Protein AF-A0A0Q5I0N9-F1 (afdb_monomer_lite)

Structure (mmCIF, N/CA/C/O backbone):
data_AF-A0A0Q5I0N9-F1
#
_entry.id   AF-A0A0Q5I0N9-F1
#
loop_
_atom_site.group_PDB
_atom_site.id
_atom_site.type_symbol
_atom_site.label_atom_id
_atom_site.label_alt_id
_atom_site.label_comp_id
_atom_site.label_asym_id
_atom_site.label_entity_id
_atom_site.label_seq_id
_atom_site.pdbx_PDB_ins_code
_atom_site.Cartn_x
_atom_site.Cartn_y
_atom_site.Cartn_z
_atom_site.occupancy
_atom_site.B_iso_or_equiv
_atom_site.auth_seq_id
_atom_site.auth_comp_id
_atom_site.auth_asym_id
_atom_site.auth_atom_id
_atom_site.pdbx_PDB_model_num
ATOM 1 N N . MET A 1 1 ? -9.196 -14.583 7.001 1.00 71.12 1 MET A N 1
ATOM 2 C CA . MET A 1 1 ? -8.400 -13.415 6.557 1.00 71.12 1 MET A CA 1
ATOM 3 C C . MET A 1 1 ? -8.960 -12.954 5.227 1.00 71.12 1 MET A C 1
ATOM 5 O O . MET A 1 1 ? -9.355 -13.832 4.472 1.00 71.12 1 MET A O 1
ATOM 9 N N . PRO A 1 2 ? -9.021 -11.644 4.948 1.00 85.19 2 PRO A N 1
ATOM 10 C CA . PRO A 1 2 ? -9.527 -11.157 3.670 1.00 85.19 2 PRO A CA 1
ATOM 11 C C . PRO A 1 2 ? -8.576 -11.552 2.532 1.00 85.19 2 PRO A C 1
ATOM 13 O O . PRO A 1 2 ? -7.359 -11.362 2.634 1.00 85.19 2 PRO A O 1
ATOM 16 N N . GLU A 1 3 ? -9.136 -12.124 1.469 1.00 91.62 3 GLU A N 1
ATOM 17 C CA . GLU A 1 3 ? -8.384 -12.472 0.264 1.00 91.62 3 GLU A CA 1
ATOM 18 C C . GLU A 1 3 ? -7.955 -11.210 -0.488 1.00 91.62 3 GLU A C 1
ATOM 20 O O . GLU A 1 3 ? -8.606 -10.164 -0.414 1.00 91.62 3 GLU A O 1
ATOM 25 N N . ALA A 1 4 ? -6.811 -11.301 -1.164 1.00 93.88 4 ALA A N 1
ATOM 26 C CA . ALA A 1 4 ? -6.309 -10.212 -1.988 1.00 93.88 4 ALA A CA 1
ATOM 27 C C . ALA A 1 4 ? -7.263 -9.983 -3.170 1.00 93.88 4 ALA A C 1
ATOM 29 O O . ALA A 1 4 ? -7.656 -10.961 -3.801 1.00 93.88 4 ALA A O 1
ATOM 30 N N . PRO A 1 5 ? -7.617 -8.732 -3.512 1.00 94.75 5 PRO A N 1
ATOM 31 C CA . PRO A 1 5 ? -8.464 -8.487 -4.670 1.00 94.75 5 PRO A CA 1
ATOM 32 C C . PRO A 1 5 ? -7.796 -8.921 -5.979 1.00 94.75 5 PRO A C 1
ATOM 34 O O . PRO A 1 5 ? -6.627 -8.606 -6.216 1.00 94.75 5 PRO A O 1
ATOM 37 N N . ASP A 1 6 ? -8.570 -9.548 -6.865 1.00 95.19 6 ASP A N 1
ATOM 38 C CA . ASP A 1 6 ? -8.094 -10.073 -8.157 1.00 95.19 6 ASP A CA 1
ATOM 39 C C . ASP A 1 6 ? -7.484 -9.003 -9.075 1.00 95.19 6 ASP A C 1
ATOM 41 O O . ASP A 1 6 ? -6.700 -9.304 -9.972 1.00 95.19 6 ASP A O 1
ATOM 45 N N . TRP A 1 7 ? -7.836 -7.735 -8.855 1.00 94.94 7 TRP A N 1
ATOM 46 C CA . TRP A 1 7 ? -7.371 -6.604 -9.655 1.00 94.94 7 TRP A CA 1
ATOM 47 C C . TRP A 1 7 ? -6.016 -6.036 -9.210 1.00 94.94 7 TRP A C 1
ATOM 49 O O . TRP A 1 7 ? -5.539 -5.074 -9.820 1.00 94.94 7 TRP A O 1
ATOM 59 N N . LEU A 1 8 ? -5.378 -6.577 -8.164 1.00 97.00 8 LEU A N 1
ATOM 60 C CA . LEU A 1 8 ? -4.062 -6.090 -7.745 1.00 97.00 8 LEU A CA 1
ATOM 61 C C . LEU A 1 8 ? -3.039 -6.230 -8.891 1.00 97.00 8 LEU A C 1
ATOM 63 O O . LEU A 1 8 ? -2.883 -7.304 -9.469 1.00 97.00 8 LEU A O 1
ATOM 67 N N . PRO A 1 9 ? -2.295 -5.158 -9.218 1.00 95.25 9 PRO A N 1
ATOM 68 C CA . PRO A 1 9 ? -1.669 -5.022 -10.534 1.00 95.25 9 PRO A CA 1
ATOM 69 C C . PRO A 1 9 ? -0.424 -5.890 -10.744 1.00 95.25 9 PRO A C 1
ATOM 71 O O . PRO A 1 9 ? 0.022 -6.048 -11.879 1.00 95.25 9 PRO A O 1
ATOM 74 N N . ASN A 1 10 ? 0.204 -6.388 -9.673 1.00 96.12 10 ASN A N 1
ATOM 75 C CA . ASN A 1 10 ? 1.423 -7.189 -9.762 1.00 96.12 10 ASN A CA 1
ATOM 76 C C . ASN A 1 10 ? 1.684 -8.021 -8.493 1.00 96.12 10 ASN A C 1
ATOM 78 O O . ASN A 1 10 ? 1.088 -7.806 -7.435 1.00 96.12 10 ASN A O 1
ATOM 82 N N . ALA A 1 11 ? 2.640 -8.952 -8.587 1.00 97.12 11 ALA A N 1
ATOM 83 C CA . ALA A 1 11 ? 3.025 -9.833 -7.483 1.00 97.12 11 ALA A CA 1
ATOM 84 C C . ALA A 1 11 ? 3.556 -9.077 -6.248 1.00 97.12 11 ALA A C 1
ATOM 86 O O . ALA A 1 11 ? 3.411 -9.562 -5.127 1.00 97.12 11 ALA A O 1
ATOM 87 N N . HIS A 1 12 ? 4.141 -7.886 -6.424 1.00 97.81 12 HIS A N 1
ATOM 88 C CA . HIS A 1 12 ? 4.594 -7.060 -5.302 1.00 97.81 12 HIS A CA 1
ATOM 89 C C . HIS A 1 12 ? 3.413 -6.511 -4.492 1.00 97.81 12 HIS A C 1
ATOM 91 O O . HIS A 1 12 ? 3.462 -6.538 -3.264 1.00 97.81 12 HIS A O 1
ATOM 97 N N . ALA A 1 13 ? 2.335 -6.088 -5.159 1.00 98.00 13 ALA A N 1
ATOM 98 C CA . ALA A 1 13 ? 1.110 -5.641 -4.504 1.00 98.00 13 ALA A CA 1
ATOM 99 C C . ALA A 1 13 ? 0.447 -6.779 -3.715 1.00 98.00 13 ALA A C 1
ATOM 101 O O . ALA A 1 13 ? 0.106 -6.604 -2.547 1.00 98.00 13 ALA A O 1
ATOM 102 N N . VAL A 1 14 ? 0.334 -7.967 -4.318 1.00 97.69 14 VAL A N 1
ATOM 103 C CA . VAL A 1 14 ? -0.226 -9.157 -3.651 1.00 97.69 14 VAL A CA 1
ATOM 104 C C . VAL A 1 14 ? 0.627 -9.568 -2.447 1.00 97.69 14 VAL A C 1
ATOM 106 O O . VAL A 1 14 ? 0.099 -9.860 -1.375 1.00 97.69 14 VAL A O 1
ATOM 109 N N . LYS A 1 15 ? 1.958 -9.545 -2.584 1.00 97.12 15 LYS A N 1
ATOM 110 C CA . LYS A 1 15 ? 2.879 -9.836 -1.477 1.00 97.12 15 LYS A CA 1
ATOM 111 C C . LYS A 1 15 ? 2.694 -8.859 -0.315 1.00 97.12 15 LYS A C 1
ATOM 113 O O . LYS A 1 15 ? 2.697 -9.288 0.836 1.00 97.12 15 LYS A O 1
ATOM 118 N N . GLU A 1 16 ? 2.516 -7.574 -0.609 1.00 97.19 16 GLU A N 1
ATOM 119 C CA . GLU A 1 16 ? 2.290 -6.556 0.417 1.00 97.19 16 GLU A CA 1
ATOM 120 C C . GLU A 1 16 ? 0.926 -6.719 1.099 1.00 97.19 16 GLU A C 1
ATOM 122 O O . GLU A 1 16 ? 0.845 -6.625 2.324 1.00 97.19 16 GLU A O 1
ATOM 127 N N . TRP A 1 17 ? -0.126 -7.059 0.347 1.00 97.12 17 TRP A N 1
ATOM 128 C CA . TRP A 1 17 ? -1.433 -7.402 0.916 1.00 97.12 17 TRP A CA 1
ATOM 129 C C . TRP A 1 17 ? -1.323 -8.572 1.892 1.00 97.12 17 TRP A C 1
ATOM 131 O O . TRP A 1 17 ? -1.735 -8.466 3.047 1.00 97.12 17 TRP A O 1
ATOM 141 N N . ASN A 1 18 ? -0.687 -9.662 1.458 1.00 96.12 18 ASN A N 1
ATOM 142 C CA . ASN A 1 18 ? -0.492 -10.861 2.271 1.00 96.12 18 ASN A CA 1
ATOM 143 C C . ASN A 1 18 ? 0.343 -10.595 3.532 1.00 96.12 18 ASN A C 1
ATOM 145 O O . ASN A 1 18 ? 0.226 -11.336 4.504 1.00 96.12 18 ASN A O 1
ATOM 149 N N . ARG A 1 19 ? 1.162 -9.537 3.541 1.00 95.06 19 ARG A N 1
ATOM 150 C CA . ARG A 1 19 ? 1.917 -9.093 4.716 1.00 95.06 19 ARG A CA 1
ATOM 151 C C . ARG A 1 19 ? 1.077 -8.220 5.649 1.00 95.06 19 ARG A C 1
ATOM 153 O O . ARG A 1 19 ? 1.069 -8.459 6.853 1.00 95.06 19 ARG A O 1
ATOM 160 N N . LEU A 1 20 ? 0.405 -7.196 5.120 1.00 94.62 20 LEU A N 1
ATOM 161 C CA . LEU A 1 20 ? -0.275 -6.172 5.921 1.00 94.62 20 LEU A CA 1
ATOM 162 C C . LEU A 1 20 ? -1.678 -6.575 6.368 1.00 94.62 20 LEU A C 1
ATOM 164 O O . LEU A 1 20 ? -2.030 -6.338 7.523 1.00 94.62 20 LEU A O 1
ATOM 168 N N . ALA A 1 21 ? -2.475 -7.191 5.495 1.00 94.12 21 ALA A N 1
ATOM 169 C CA . ALA A 1 21 ? -3.863 -7.525 5.796 1.00 94.12 21 ALA A CA 1
ATOM 170 C C . ALA A 1 21 ? -4.017 -8.403 7.056 1.00 94.12 21 ALA A C 1
ATOM 172 O O . ALA A 1 21 ? -4.861 -8.067 7.893 1.00 94.12 21 ALA A O 1
ATOM 173 N N . PRO A 1 22 ? -3.195 -9.454 7.286 1.00 91.75 22 PRO A N 1
ATOM 174 C CA . PRO A 1 22 ? -3.257 -10.237 8.522 1.00 91.75 22 PRO A CA 1
ATOM 175 C C . PRO A 1 22 ? -2.935 -9.400 9.760 1.00 91.75 22 PRO A C 1
ATOM 177 O O . PRO A 1 22 ? -3.646 -9.480 10.758 1.00 91.75 22 PRO A O 1
ATOM 180 N N . ILE A 1 23 ? -1.884 -8.576 9.683 1.00 90.62 23 ILE A N 1
ATOM 181 C CA . ILE A 1 23 ? -1.400 -7.759 10.801 1.00 90.62 23 ILE A CA 1
ATOM 182 C C . ILE A 1 23 ? -2.460 -6.728 11.188 1.00 90.62 23 ILE A C 1
ATOM 184 O O . ILE A 1 23 ? -2.815 -6.615 12.361 1.00 90.62 23 ILE A O 1
ATOM 188 N N . LEU A 1 24 ? -2.996 -6.000 10.211 1.00 90.50 24 LEU A N 1
ATOM 189 C CA . LEU A 1 24 ? -4.003 -4.972 10.454 1.00 90.50 24 LEU A CA 1
ATOM 190 C C . LEU A 1 24 ? -5.322 -5.586 10.942 1.00 90.50 24 LEU A C 1
ATOM 192 O O . LEU A 1 24 ? -5.941 -5.040 11.852 1.00 90.50 24 LEU A O 1
ATOM 196 N N . THR A 1 25 ? -5.721 -6.750 10.418 1.00 90.12 25 THR A N 1
ATOM 197 C CA . THR A 1 25 ? -6.911 -7.474 10.902 1.00 90.12 25 THR A CA 1
ATOM 198 C C . THR A 1 25 ? -6.723 -7.948 12.346 1.00 90.12 25 THR A C 1
ATOM 200 O O . THR A 1 25 ? -7.597 -7.727 13.182 1.00 90.12 25 THR A O 1
ATOM 203 N N . ALA A 1 26 ? -5.573 -8.551 12.672 1.00 87.44 26 ALA A N 1
ATOM 204 C CA . ALA A 1 26 ? -5.272 -9.047 14.017 1.00 87.44 26 ALA A CA 1
ATOM 205 C C . ALA A 1 26 ? -5.260 -7.926 15.069 1.00 87.44 26 ALA A C 1
ATOM 207 O O . ALA A 1 26 ? -5.684 -8.136 16.203 1.00 87.44 26 ALA A O 1
ATOM 208 N N . ASN A 1 27 ? -4.838 -6.723 14.672 1.00 84.88 27 ASN A N 1
ATOM 209 C CA . ASN A 1 27 ? -4.827 -5.533 15.524 1.00 84.88 27 ASN A CA 1
ATOM 210 C C . ASN A 1 27 ? -6.125 -4.705 15.448 1.00 84.88 27 ASN A C 1
ATOM 212 O O . ASN A 1 27 ? -6.182 -3.622 16.023 1.00 84.88 27 ASN A O 1
ATOM 216 N N . LYS A 1 28 ? -7.167 -5.192 14.752 1.00 84.56 28 LYS A N 1
ATOM 217 C CA . LYS A 1 28 ? -8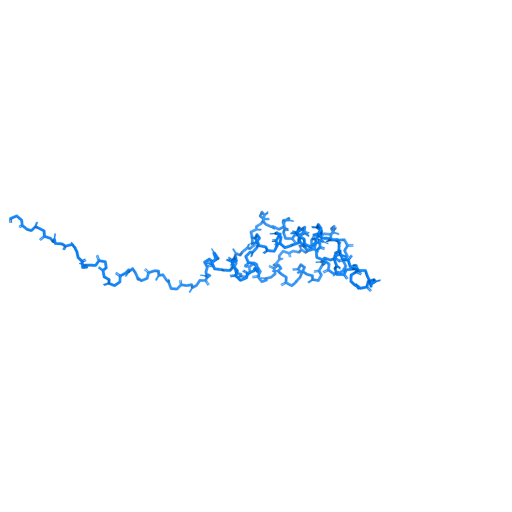.456 -4.499 14.543 1.00 84.56 28 LYS A CA 1
ATOM 218 C C . LYS A 1 28 ? -8.333 -3.109 13.900 1.00 84.56 28 LYS A C 1
ATOM 220 O O . LYS A 1 28 ? -9.181 -2.245 14.102 1.00 84.56 28 LYS A O 1
ATOM 225 N N . LEU A 1 29 ? -7.292 -2.918 13.095 1.00 85.12 29 LEU A N 1
ATOM 226 C CA . LEU A 1 29 ? -7.038 -1.714 12.300 1.00 85.12 29 LEU A CA 1
ATOM 227 C C . LEU A 1 29 ? -7.624 -1.806 10.888 1.00 85.12 29 LEU A C 1
ATOM 229 O O . LEU A 1 29 ? -7.712 -0.800 10.193 1.00 85.12 29 LEU A O 1
ATOM 233 N N . LEU A 1 30 ? -8.029 -3.005 10.460 1.00 88.25 30 LEU A N 1
ATOM 234 C CA . LEU A 1 30 ? -8.666 -3.241 9.170 1.00 88.25 30 LEU A CA 1
ATOM 235 C C . LEU A 1 30 ? -10.112 -3.690 9.375 1.00 88.25 30 LEU A C 1
ATOM 237 O O . LEU A 1 30 ? -10.366 -4.771 9.905 1.00 88.25 30 LEU A O 1
ATOM 241 N N . THR A 1 31 ? -11.050 -2.849 8.951 1.00 87.81 31 THR A N 1
ATOM 242 C CA . THR A 1 31 ? -12.482 -3.168 8.869 1.00 87.81 31 THR A CA 1
ATOM 243 C C . THR A 1 31 ? -12.846 -3.569 7.440 1.00 87.81 3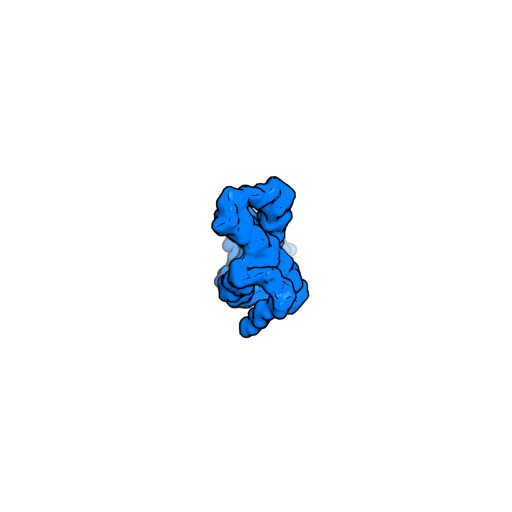1 THR A C 1
ATOM 245 O O . THR A 1 31 ? -12.068 -3.330 6.515 1.00 87.81 31 THR A O 1
ATOM 248 N N . GLU A 1 32 ? -14.045 -4.120 7.229 1.00 87.00 32 GLU A N 1
ATOM 249 C CA . GLU A 1 32 ? -14.544 -4.437 5.879 1.00 87.00 32 GLU A CA 1
ATOM 250 C C . GLU A 1 32 ? -14.523 -3.212 4.949 1.00 87.00 32 GLU A C 1
ATOM 252 O O . GLU A 1 32 ? -14.080 -3.307 3.807 1.00 87.00 32 GLU A O 1
ATOM 257 N N . GLY A 1 33 ? -14.893 -2.031 5.460 1.00 87.62 33 GLY A N 1
ATOM 258 C CA . GLY A 1 33 ? -14.825 -0.777 4.701 1.00 87.62 33 GLY A CA 1
ATOM 259 C C . GLY A 1 33 ? -13.397 -0.310 4.383 1.00 87.62 33 GLY A C 1
ATOM 260 O O . GLY A 1 33 ? -13.188 0.415 3.413 1.00 87.62 33 GLY A O 1
ATOM 261 N N . GLY A 1 34 ? -12.402 -0.741 5.164 1.00 90.50 34 GLY A N 1
ATOM 262 C CA . GLY A 1 34 ? -10.989 -0.405 4.967 1.00 90.50 34 GLY A CA 1
ATOM 263 C C . GLY A 1 34 ? -10.262 -1.286 3.946 1.00 90.50 34 GLY A C 1
ATOM 264 O O . GLY A 1 34 ? -9.146 -0.952 3.547 1.00 90.50 34 GLY A O 1
ATOM 265 N N . LEU A 1 35 ? -10.876 -2.387 3.493 1.00 93.88 35 LEU A N 1
ATOM 266 C CA . LEU A 1 35 ? -10.252 -3.337 2.562 1.00 93.88 35 LEU A CA 1
ATOM 267 C C . LEU A 1 35 ? -9.868 -2.677 1.237 1.00 93.88 35 LEU A C 1
ATOM 269 O O . LEU A 1 35 ? -8.745 -2.846 0.766 1.00 93.88 35 LEU A O 1
ATOM 273 N N . SER A 1 36 ? -10.759 -1.861 0.669 1.00 94.31 36 SER A N 1
ATOM 274 C CA . SER A 1 36 ? -10.473 -1.139 -0.574 1.00 94.31 36 SER A CA 1
ATOM 275 C C . SER A 1 36 ? -9.324 -0.148 -0.400 1.00 94.31 36 SER A C 1
ATOM 277 O O . SER A 1 36 ? -8.460 -0.061 -1.268 1.00 94.31 36 SER A O 1
ATOM 279 N N . ALA A 1 37 ? -9.262 0.578 0.719 1.00 95.06 37 ALA A N 1
ATOM 280 C CA . ALA A 1 37 ? -8.168 1.514 0.984 1.00 95.06 37 ALA A CA 1
ATOM 281 C C . ALA A 1 37 ? -6.816 0.788 1.101 1.00 95.06 37 ALA A C 1
ATOM 283 O O . ALA A 1 37 ? -5.824 1.229 0.517 1.00 95.06 37 ALA A O 1
ATOM 284 N N . LEU A 1 38 ? -6.788 -0.371 1.767 1.00 96.00 38 LEU A N 1
ATOM 285 C CA . LEU A 1 38 ? -5.584 -1.196 1.857 1.00 96.00 38 LEU A CA 1
ATOM 286 C C . LEU A 1 38 ? -5.165 -1.707 0.474 1.00 96.00 38 LEU A C 1
ATOM 288 O O . LEU A 1 38 ? -3.979 -1.722 0.158 1.00 96.00 38 LEU A O 1
ATOM 292 N N . ALA A 1 39 ? -6.124 -2.071 -0.377 1.00 96.81 39 ALA A N 1
ATOM 293 C CA . ALA A 1 39 ? -5.833 -2.596 -1.705 1.00 96.81 39 ALA A CA 1
ATOM 294 C C . ALA A 1 39 ? -5.166 -1.534 -2.591 1.00 96.81 39 ALA A C 1
ATOM 296 O O . ALA A 1 39 ? -4.190 -1.829 -3.281 1.00 96.81 39 ALA A O 1
ATOM 297 N N . HIS A 1 40 ? -5.622 -0.280 -2.510 1.00 97.50 40 HIS A N 1
ATOM 298 C CA . HIS A 1 40 ? -4.984 0.844 -3.202 1.00 97.50 40 HIS A CA 1
ATOM 299 C C . HIS A 1 40 ? -3.573 1.130 -2.668 1.00 97.50 40 HIS A C 1
ATOM 301 O O . HIS A 1 40 ? -2.662 1.363 -3.467 1.00 97.50 40 HIS A O 1
ATOM 307 N N . LEU A 1 41 ? -3.360 1.041 -1.348 1.00 97.25 41 LEU A N 1
ATOM 308 C CA . LEU A 1 41 ? -2.023 1.130 -0.749 1.00 97.25 41 LEU A CA 1
ATOM 309 C C . LEU A 1 41 ? -1.104 0.042 -1.310 1.00 97.25 41 LEU A C 1
ATOM 311 O O . LEU A 1 41 ? -0.005 0.348 -1.775 1.00 97.25 41 LEU A O 1
ATOM 315 N N . CYS A 1 42 ? -1.559 -1.211 -1.323 1.00 97.81 42 CYS A N 1
ATOM 316 C CA . CYS A 1 42 ? -0.796 -2.338 -1.852 1.00 97.81 42 CYS A CA 1
ATOM 317 C C . CYS A 1 42 ? -0.497 -2.173 -3.349 1.00 97.81 42 CYS A C 1
ATOM 319 O O . CYS A 1 42 ? 0.626 -2.437 -3.774 1.00 97.81 42 CYS A O 1
ATOM 321 N N . ALA A 1 43 ? -1.452 -1.687 -4.145 1.00 98.12 43 ALA A N 1
ATOM 322 C CA . ALA A 1 43 ? -1.249 -1.404 -5.565 1.00 98.12 43 ALA A CA 1
ATOM 323 C C . ALA A 1 43 ? -0.189 -0.310 -5.793 1.00 98.12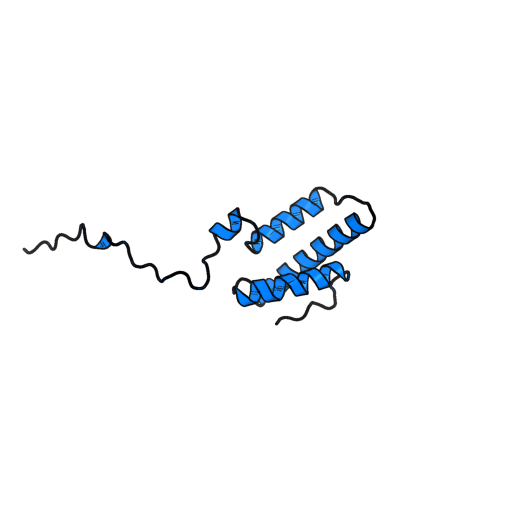 43 ALA A C 1
ATOM 325 O O . ALA A 1 43 ? 0.720 -0.494 -6.609 1.00 98.12 43 ALA A O 1
ATOM 326 N N . MET A 1 44 ? -0.251 0.794 -5.038 1.00 98.19 44 MET A N 1
ATOM 327 C CA . MET A 1 44 ? 0.736 1.879 -5.103 1.00 98.19 44 MET A CA 1
ATOM 328 C C . MET A 1 44 ? 2.129 1.396 -4.682 1.00 98.19 44 MET A C 1
ATOM 330 O O . MET A 1 44 ? 3.110 1.630 -5.390 1.00 98.19 44 MET A O 1
ATOM 334 N N . HIS A 1 45 ? 2.215 0.660 -3.570 1.00 98.00 45 HIS A N 1
ATOM 335 C CA . HIS A 1 45 ? 3.452 0.038 -3.105 1.00 98.00 45 HIS A CA 1
ATOM 336 C C . HIS A 1 45 ? 4.035 -0.895 -4.171 1.00 98.00 45 HIS A C 1
ATOM 338 O O . HIS A 1 45 ? 5.208 -0.783 -4.525 1.00 98.00 45 HIS A O 1
ATOM 344 N N . GLY A 1 46 ? 3.209 -1.782 -4.730 1.00 97.81 46 GLY A N 1
ATOM 345 C CA . GLY A 1 46 ? 3.632 -2.732 -5.750 1.00 97.81 46 GLY A CA 1
ATOM 346 C C . GLY A 1 46 ? 4.176 -2.047 -7.000 1.00 97.81 46 GLY A C 1
ATOM 347 O O . GLY A 1 46 ? 5.160 -2.514 -7.573 1.00 97.81 46 GLY A O 1
ATOM 348 N N . LYS A 1 47 ? 3.590 -0.917 -7.415 1.00 97.94 47 LYS A N 1
ATOM 349 C CA . LYS A 1 47 ? 4.115 -0.125 -8.534 1.00 97.94 47 LYS A CA 1
ATOM 350 C C . LYS A 1 47 ? 5.460 0.526 -8.198 1.00 97.94 47 LYS A C 1
ATOM 352 O O . LYS A 1 47 ? 6.359 0.495 -9.032 1.00 97.94 47 LYS A O 1
ATOM 357 N N . ILE A 1 48 ? 5.617 1.081 -6.996 1.00 98.06 48 ILE A N 1
ATOM 358 C CA . ILE A 1 48 ? 6.881 1.687 -6.546 1.00 98.06 48 ILE A CA 1
ATOM 359 C C . ILE A 1 48 ? 8.003 0.641 -6.484 1.00 98.06 48 ILE A C 1
ATOM 361 O O . ILE A 1 48 ? 9.091 0.883 -6.999 1.00 98.06 48 ILE A O 1
ATOM 365 N N . VAL A 1 49 ? 7.733 -0.545 -5.932 1.00 97.81 49 VAL A N 1
ATOM 366 C CA . VAL A 1 49 ? 8.707 -1.649 -5.901 1.00 97.81 49 VAL A CA 1
ATOM 367 C C . VAL A 1 49 ? 9.083 -2.095 -7.312 1.00 97.81 49 VAL A C 1
ATOM 369 O O . VAL A 1 49 ? 10.255 -2.344 -7.576 1.00 97.81 49 VAL A O 1
ATOM 372 N N . GLN A 1 50 ? 8.116 -2.151 -8.230 1.00 97.44 50 GLN A N 1
ATOM 373 C CA . GLN A 1 50 ? 8.387 -2.484 -9.626 1.00 97.44 50 GLN A CA 1
ATOM 374 C C . GLN A 1 50 ? 9.316 -1.462 -10.301 1.00 97.44 50 GLN A C 1
ATOM 376 O O . GLN A 1 50 ? 10.193 -1.870 -11.055 1.00 97.44 50 GLN A O 1
ATOM 381 N N . LEU A 1 51 ? 9.156 -0.161 -10.021 1.00 97.69 51 LEU A N 1
ATOM 382 C CA . LEU A 1 51 ? 10.070 0.875 -10.522 1.00 97.69 51 LEU A CA 1
ATOM 383 C C . LEU A 1 51 ? 11.486 0.663 -9.980 1.00 97.69 51 LEU A C 1
ATOM 385 O O . LEU A 1 51 ? 12.428 0.589 -10.763 1.00 97.69 51 LEU A O 1
ATOM 389 N N . TYR A 1 52 ? 11.626 0.447 -8.669 1.00 97.56 52 TYR A N 1
ATOM 390 C CA . TYR A 1 52 ? 12.933 0.160 -8.074 1.00 97.56 52 TYR A CA 1
ATOM 391 C C . TYR A 1 52 ? 13.586 -1.096 -8.659 1.00 97.56 52 TYR A C 1
ATOM 393 O O . TYR A 1 52 ? 14.782 -1.089 -8.941 1.00 97.56 52 TYR A O 1
ATOM 401 N N . ALA A 1 53 ? 12.814 -2.163 -8.879 1.00 96.62 53 ALA A N 1
ATOM 402 C CA . ALA A 1 53 ? 13.308 -3.393 -9.494 1.00 96.62 53 ALA A CA 1
ATOM 403 C C . ALA A 1 53 ? 13.765 -3.186 -10.950 1.00 96.62 53 ALA A C 1
ATOM 405 O O . ALA A 1 53 ? 14.670 -3.881 -11.406 1.00 96.62 53 ALA A O 1
ATOM 406 N N . ALA A 1 54 ? 13.173 -2.222 -11.659 1.00 97.12 54 ALA A N 1
ATOM 407 C CA . ALA A 1 54 ? 13.583 -1.811 -13.000 1.00 97.12 54 ALA A CA 1
ATOM 408 C C . ALA A 1 54 ? 14.777 -0.831 -13.009 1.00 97.12 54 ALA A C 1
ATOM 410 O O . ALA A 1 54 ? 15.217 -0.424 -14.079 1.00 97.12 54 ALA A O 1
ATOM 411 N N . GLY A 1 55 ? 15.313 -0.450 -11.842 1.00 97.69 55 GLY A N 1
ATOM 412 C CA . GLY A 1 55 ? 16.380 0.550 -11.727 1.00 97.69 55 GLY A CA 1
ATOM 413 C C . GLY A 1 55 ? 15.894 1.998 -11.852 1.00 97.69 55 GLY A C 1
ATOM 414 O O . GLY A 1 55 ? 16.709 2.910 -11.975 1.00 97.69 55 GLY A O 1
ATOM 415 N N . GLU A 1 56 ? 14.581 2.221 -11.805 1.00 97.25 56 GLU A N 1
ATOM 416 C CA . GLU A 1 56 ? 13.960 3.541 -11.851 1.00 97.25 56 GLU A CA 1
ATOM 417 C C . GLU A 1 56 ? 13.602 4.043 -10.446 1.00 97.25 56 GLU A C 1
ATOM 419 O O . GLU A 1 56 ? 13.327 3.275 -9.520 1.00 97.25 56 GLU A O 1
ATOM 424 N N . ALA A 1 57 ? 13.566 5.366 -10.285 1.00 96.12 57 ALA A N 1
ATOM 425 C CA . ALA A 1 57 ? 13.079 6.000 -9.067 1.00 96.12 57 ALA A CA 1
ATOM 426 C C . ALA A 1 57 ? 11.590 6.368 -9.208 1.00 96.12 57 ALA A C 1
ATOM 428 O O . ALA A 1 57 ? 11.182 6.872 -10.258 1.00 96.12 57 ALA A O 1
ATOM 429 N N . PRO A 1 58 ? 10.763 6.177 -8.164 1.00 97.00 58 PRO A N 1
ATOM 430 C CA . PRO A 1 58 ? 9.391 6.661 -8.168 1.00 97.00 58 PRO A CA 1
ATOM 431 C C . PRO A 1 58 ? 9.356 8.188 -8.174 1.00 97.00 58 PRO A C 1
ATOM 433 O O . PRO A 1 58 ? 10.241 8.859 -7.638 1.00 97.00 58 PRO A O 1
ATOM 436 N N . THR A 1 59 ? 8.290 8.751 -8.737 1.00 97.50 59 THR A N 1
ATOM 437 C CA . THR A 1 59 ? 8.078 10.197 -8.680 1.00 97.50 59 THR A CA 1
ATOM 438 C C . THR A 1 59 ? 7.812 10.649 -7.242 1.00 97.50 59 THR A C 1
ATOM 440 O O . THR A 1 59 ? 7.293 9.898 -6.409 1.00 97.50 59 THR A O 1
ATOM 443 N N . ALA A 1 60 ? 8.096 11.923 -6.958 1.00 96.38 60 ALA A N 1
ATOM 444 C CA . ALA A 1 60 ? 7.790 12.523 -5.659 1.00 96.38 60 ALA A CA 1
ATOM 445 C C . ALA A 1 60 ? 6.292 12.431 -5.310 1.00 96.38 60 ALA A C 1
ATOM 447 O O . ALA A 1 60 ? 5.944 12.215 -4.150 1.00 96.38 60 ALA A O 1
ATOM 448 N N . SER A 1 61 ? 5.405 12.533 -6.310 1.00 97.31 61 SER A N 1
ATOM 449 C CA . SER A 1 61 ? 3.962 12.371 -6.106 1.00 97.31 61 SER A CA 1
ATOM 450 C C . SER A 1 61 ? 3.607 10.960 -5.641 1.00 97.31 61 SER A C 1
ATOM 452 O O . SER A 1 61 ? 2.885 10.825 -4.662 1.00 97.31 61 SER A O 1
ATOM 454 N N . MET A 1 62 ? 4.166 9.915 -6.260 1.00 96.88 62 MET A N 1
ATOM 455 C CA . MET A 1 62 ? 3.920 8.524 -5.862 1.00 96.88 62 MET A CA 1
ATOM 456 C C . MET A 1 62 ? 4.402 8.246 -4.439 1.00 96.88 62 MET A C 1
ATOM 458 O O . MET A 1 62 ? 3.669 7.660 -3.642 1.00 96.88 62 MET A O 1
ATOM 462 N N . ALA A 1 63 ? 5.610 8.706 -4.104 1.00 95.19 63 ALA A N 1
ATOM 463 C CA . ALA A 1 63 ? 6.155 8.570 -2.758 1.00 95.19 63 ALA A CA 1
ATOM 464 C C . ALA A 1 63 ? 5.288 9.305 -1.718 1.00 95.19 63 ALA A C 1
ATOM 466 O O . ALA A 1 63 ? 4.965 8.734 -0.675 1.00 95.19 63 ALA A O 1
ATOM 467 N N . GLY A 1 64 ? 4.843 10.528 -2.026 1.00 96.69 64 GLY A N 1
ATOM 468 C CA . GLY A 1 64 ? 3.956 11.309 -1.162 1.00 96.69 64 GLY A CA 1
ATOM 469 C C . GLY A 1 64 ? 2.579 10.666 -0.975 1.00 96.69 64 GLY A C 1
ATOM 470 O O . GLY A 1 64 ? 2.092 10.571 0.152 1.00 96.69 64 GLY A O 1
ATOM 471 N N . THR A 1 65 ? 1.963 10.159 -2.050 1.00 96.50 65 THR A N 1
ATOM 472 C CA . THR A 1 65 ? 0.677 9.452 -1.961 1.00 96.50 65 THR A CA 1
ATOM 473 C C . THR A 1 65 ? 0.816 8.166 -1.146 1.00 96.50 65 THR A C 1
ATOM 475 O O . THR A 1 65 ? -0.011 7.923 -0.268 1.00 96.50 65 THR A O 1
ATOM 478 N N . LEU A 1 66 ? 1.873 7.373 -1.365 1.00 96.00 66 LEU A N 1
ATOM 479 C CA . LEU A 1 66 ? 2.135 6.175 -0.563 1.00 96.00 66 LEU A CA 1
ATOM 480 C C . LEU A 1 66 ? 2.286 6.530 0.924 1.00 96.00 66 LEU A C 1
ATOM 482 O O . LEU A 1 66 ? 1.669 5.888 1.770 1.00 96.00 66 LEU A O 1
ATOM 486 N N . GLN A 1 67 ? 3.058 7.568 1.250 1.00 94.00 67 GLN A N 1
ATOM 487 C CA . GLN A 1 67 ? 3.243 8.007 2.634 1.00 94.00 67 GLN A CA 1
ATOM 488 C C . GLN A 1 67 ? 1.926 8.448 3.289 1.00 94.00 67 GLN A C 1
ATOM 490 O O . GLN A 1 67 ? 1.687 8.115 4.450 1.00 94.00 67 GLN A O 1
ATOM 495 N N . SER A 1 68 ? 1.057 9.150 2.554 1.00 93.88 68 SER A N 1
ATOM 496 C CA . SER A 1 68 ? -0.277 9.521 3.041 1.00 93.88 68 SER A CA 1
ATOM 497 C C . SER A 1 68 ? -1.111 8.286 3.380 1.00 93.88 68 SER A C 1
ATOM 499 O O . SER A 1 68 ? -1.615 8.191 4.493 1.00 93.88 68 SER A O 1
ATOM 501 N N . MET A 1 69 ? -1.178 7.301 2.477 1.00 93.62 69 MET A N 1
ATOM 502 C CA . MET A 1 69 ? -1.936 6.068 2.724 1.00 93.62 69 MET A CA 1
ATOM 503 C C . MET A 1 69 ? -1.375 5.273 3.914 1.00 93.62 69 MET A C 1
ATOM 505 O O . MET A 1 69 ? -2.130 4.726 4.711 1.00 93.62 69 MET A O 1
ATOM 509 N N . ILE A 1 70 ? -0.048 5.217 4.073 1.00 92.19 70 ILE A N 1
ATOM 510 C CA . ILE A 1 70 ? 0.600 4.553 5.218 1.00 92.19 70 ILE A CA 1
ATOM 511 C C . ILE A 1 70 ? 0.196 5.223 6.544 1.00 92.19 70 ILE A C 1
ATOM 513 O O . ILE A 1 70 ? -0.008 4.531 7.546 1.00 92.19 70 ILE A O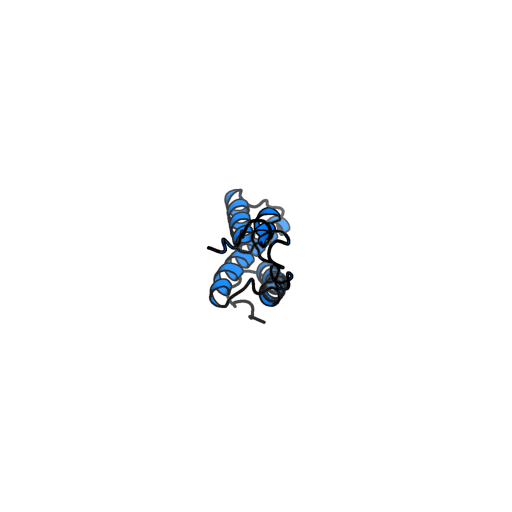 1
ATOM 517 N N . ASN A 1 71 ? 0.059 6.552 6.564 1.00 89.19 71 ASN A N 1
ATOM 518 C CA . ASN A 1 71 ? -0.388 7.282 7.752 1.00 89.19 71 ASN A CA 1
ATOM 519 C C . ASN A 1 71 ? -1.832 6.937 8.137 1.00 89.19 71 ASN A C 1
ATOM 521 O O . ASN A 1 71 ? -2.105 6.804 9.331 1.00 89.19 71 ASN A O 1
ATOM 525 N N . ASP A 1 72 ? -2.720 6.745 7.159 1.00 86.19 72 ASP A N 1
ATOM 526 C CA . ASP A 1 72 ? -4.132 6.417 7.401 1.00 86.19 72 ASP A CA 1
ATOM 527 C C . ASP A 1 72 ? -4.301 5.076 8.135 1.00 86.19 72 ASP A C 1
ATOM 529 O O . ASP A 1 72 ? -5.203 4.921 8.957 1.00 86.19 72 ASP A O 1
ATOM 533 N N . PHE A 1 73 ? -3.385 4.129 7.913 1.00 85.38 73 PHE A N 1
ATOM 534 C CA . PHE A 1 73 ? -3.360 2.835 8.607 1.00 85.38 73 PHE A CA 1
ATOM 535 C C . PHE A 1 73 ? -2.580 2.838 9.928 1.00 85.38 73 PHE A C 1
ATOM 537 O O . PHE A 1 73 ? -2.404 1.784 10.542 1.00 85.38 73 PHE A O 1
ATOM 544 N N . GLY A 1 74 ? -2.085 3.991 10.383 1.00 82.62 74 GLY A N 1
ATOM 545 C CA . GLY A 1 74 ? -1.351 4.063 11.645 1.00 82.62 74 GLY A CA 1
ATOM 546 C C . GLY A 1 74 ? 0.036 3.419 11.593 1.00 82.62 74 GLY A C 1
ATOM 547 O O . GLY A 1 74 ? 0.579 3.071 12.635 1.00 82.62 74 GLY A O 1
ATOM 548 N N . LEU A 1 75 ? 0.615 3.225 10.403 1.00 82.31 75 LEU A N 1
ATOM 549 C CA . LEU A 1 75 ? 1.865 2.476 10.224 1.00 82.31 75 LEU A CA 1
ATOM 550 C C . LEU A 1 75 ? 3.135 3.324 10.426 1.00 82.31 75 LEU A C 1
ATOM 552 O O . LEU A 1 75 ? 4.240 2.785 10.381 1.00 82.31 75 LEU A O 1
ATOM 556 N N . THR A 1 76 ? 3.006 4.634 10.659 1.00 78.75 76 THR A N 1
ATOM 557 C CA . THR A 1 76 ? 4.139 5.519 10.981 1.00 78.75 76 THR A CA 1
ATOM 558 C C . THR A 1 76 ? 4.258 5.762 12.485 1.00 78.75 76 THR A C 1
ATOM 560 O O . THR A 1 76 ? 3.235 5.783 13.164 1.00 78.75 76 THR A O 1
ATOM 563 N N . PRO A 1 77 ? 5.463 6.027 13.032 1.00 66.75 77 PRO A N 1
ATOM 564 C CA . PRO A 1 77 ? 5.643 6.256 14.473 1.00 66.75 77 PRO A CA 1
ATOM 565 C C . PRO A 1 77 ? 4.729 7.350 15.051 1.00 66.75 77 PRO A C 1
ATOM 567 O O . PRO A 1 77 ? 4.220 7.228 16.161 1.00 66.75 77 PRO A O 1
ATOM 570 N N . VAL A 1 78 ? 4.465 8.406 14.272 1.00 70.50 78 VAL A N 1
ATOM 571 C CA . VAL A 1 78 ? 3.560 9.499 14.665 1.00 70.50 78 VAL A CA 1
ATOM 572 C C . VAL A 1 78 ? 2.098 9.044 14.681 1.00 70.50 78 VAL A C 1
ATOM 574 O O . VAL A 1 78 ? 1.335 9.441 15.562 1.00 70.50 78 VAL A O 1
ATOM 577 N N . ALA A 1 79 ? 1.689 8.220 13.717 1.00 66.44 79 ALA A N 1
ATOM 578 C CA . ALA A 1 79 ? 0.324 7.719 13.634 1.00 66.44 79 ALA A CA 1
ATOM 579 C C . ALA A 1 79 ? 0.065 6.578 14.636 1.00 66.44 79 ALA A C 1
ATOM 581 O O . ALA A 1 79 ? -1.023 6.514 15.204 1.00 66.44 79 ALA A O 1
ATOM 582 N N . GLN A 1 80 ? 1.079 5.764 14.954 1.00 70.56 80 GLN A N 1
ATOM 583 C CA . GLN A 1 80 ? 1.025 4.734 15.999 1.00 70.56 80 GLN A CA 1
ATOM 584 C C . GLN A 1 80 ? 0.655 5.316 17.368 1.00 70.56 80 GLN A C 1
ATOM 586 O O . GLN A 1 80 ? -0.139 4.715 18.081 1.00 70.56 80 GLN A O 1
ATOM 591 N N . GLY A 1 81 ? 1.135 6.517 17.713 1.00 66.31 81 GLY A N 1
ATOM 592 C CA . GLY A 1 81 ? 0.759 7.194 18.963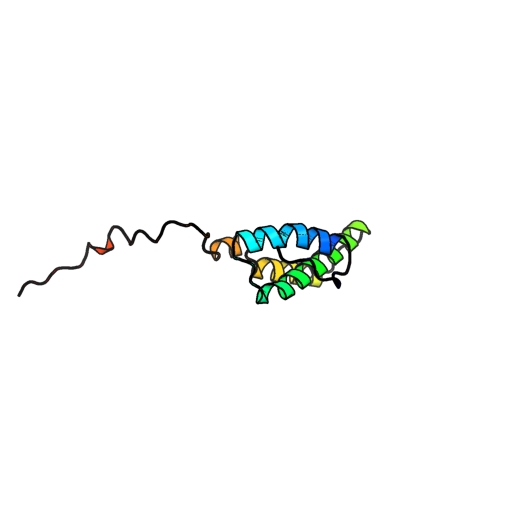 1.00 66.31 81 GLY A CA 1
ATOM 593 C C . GLY A 1 81 ? -0.727 7.573 19.066 1.00 66.31 81 GLY A C 1
ATOM 594 O O . GLY A 1 81 ? -1.219 7.834 20.161 1.00 66.31 81 GLY A O 1
ATOM 595 N N . LYS A 1 82 ? -1.455 7.600 17.941 1.00 66.69 82 LYS A N 1
ATOM 596 C CA . LYS A 1 82 ? -2.905 7.861 17.885 1.00 66.69 82 LYS A CA 1
ATOM 597 C C . LYS A 1 82 ? -3.735 6.576 17.873 1.00 66.69 82 LYS A C 1
ATOM 599 O O . LYS A 1 82 ? -4.948 6.633 18.073 1.00 66.69 82 LYS A O 1
ATOM 604 N N . VAL A 1 83 ? -3.101 5.430 17.638 1.00 68.69 83 VAL A N 1
ATOM 605 C CA . VAL A 1 83 ? -3.746 4.120 17.661 1.00 68.69 83 VAL A CA 1
ATOM 606 C C . VAL A 1 83 ? -3.796 3.645 19.108 1.00 68.69 83 VAL A C 1
ATOM 608 O O . VAL A 1 83 ? -2.763 3.445 19.742 1.00 68.69 83 VAL A O 1
ATOM 611 N N . LYS A 1 84 ? -5.002 3.453 19.651 1.00 65.88 84 LYS A N 1
ATOM 612 C CA . LYS A 1 84 ? -5.150 2.832 20.972 1.00 65.88 84 LYS A CA 1
ATOM 613 C C . LYS A 1 84 ? -4.695 1.370 20.872 1.00 65.88 84 LYS A C 1
ATOM 615 O O . LYS A 1 84 ? -5.290 0.634 20.086 1.00 65.88 84 LYS A O 1
ATOM 620 N N . PRO A 1 85 ? -3.677 0.929 21.632 1.00 63.09 85 PRO A N 1
ATOM 621 C CA . PRO A 1 85 ? -3.266 -0.466 21.615 1.00 63.09 85 PRO A CA 1
ATOM 622 C C . PRO A 1 85 ? -4.423 -1.349 22.087 1.00 63.09 85 PRO A C 1
ATOM 624 O O . PRO A 1 85 ? -5.007 -1.126 23.152 1.00 63.09 85 PRO A O 1
ATOM 627 N N . HIS A 1 86 ? -4.769 -2.355 21.284 1.00 58.69 86 HIS A N 1
ATOM 628 C CA . HIS A 1 86 ? -5.808 -3.312 21.647 1.00 58.69 86 HIS A CA 1
ATOM 629 C C . HIS A 1 86 ? -5.268 -4.202 22.774 1.00 58.69 86 HIS A C 1
ATOM 631 O O . HIS A 1 86 ? -4.372 -5.008 22.545 1.00 58.69 86 HIS A O 1
ATOM 637 N N . GLY A 1 87 ? -5.777 -4.019 23.998 1.00 58.88 87 GLY A N 1
ATOM 638 C CA . GLY A 1 87 ? -5.282 -4.696 25.208 1.00 58.88 87 GLY A CA 1
ATOM 639 C C . GLY A 1 87 ? -4.519 -3.802 26.193 1.00 58.88 87 GLY A C 1
ATOM 640 O O . GLY A 1 87 ? -3.987 -4.317 27.173 1.00 58.88 87 GLY A O 1
ATOM 641 N N . GLY A 1 88 ? -4.467 -2.483 25.968 1.00 51.94 88 GLY A N 1
ATOM 642 C CA . GLY A 1 88 ? -4.045 -1.542 27.007 1.00 51.94 88 GLY A CA 1
ATOM 643 C C . GLY A 1 88 ? -4.967 -1.651 28.222 1.00 51.94 88 GLY A C 1
ATOM 644 O O . GLY A 1 88 ? -6.186 -1.677 28.047 1.00 51.94 88 GLY A O 1
ATOM 645 N N . GLU A 1 89 ? -4.375 -1.765 29.416 1.00 59.47 89 GLU A N 1
ATOM 646 C CA . GLU A 1 89 ? -5.073 -1.719 30.707 1.00 59.47 89 GLU A CA 1
ATOM 647 C C . GLU A 1 89 ? -6.218 -0.704 30.644 1.00 59.47 89 GLU A C 1
ATOM 649 O O . GLU A 1 89 ? -6.004 0.440 30.235 1.00 59.47 89 GLU A O 1
ATOM 654 N N . GLU A 1 90 ? -7.427 -1.133 31.034 1.00 60.19 90 GLU A N 1
ATOM 655 C CA . GLU A 1 90 ? -8.520 -0.205 31.318 1.00 60.19 90 GLU A CA 1
ATOM 656 C C . GLU A 1 90 ? -7.950 0.942 32.141 1.00 60.19 90 GLU A C 1
ATOM 658 O O . GLU A 1 90 ? -7.238 0.683 33.115 1.00 60.19 90 GLU A O 1
ATOM 663 N N . ASP A 1 91 ? -8.226 2.178 31.713 1.00 60.53 91 ASP A N 1
ATOM 664 C CA . ASP A 1 91 ? -7.827 3.409 32.388 1.00 60.53 91 ASP A CA 1
ATOM 665 C C . ASP A 1 91 ? -8.087 3.234 33.891 1.00 60.53 91 ASP A C 1
ATOM 667 O O . ASP A 1 91 ? -9.216 3.380 34.372 1.00 60.53 91 ASP A O 1
ATOM 671 N N . LYS A 1 92 ? -7.049 2.851 34.649 1.00 60.38 92 LYS A N 1
ATOM 672 C CA . LYS A 1 92 ? -7.088 2.801 36.106 1.00 60.38 92 LYS A CA 1
ATOM 673 C C . LYS A 1 92 ? -7.180 4.258 36.497 1.00 60.38 92 LYS A C 1
ATOM 675 O O . LYS A 1 92 ? -6.156 4.935 36.590 1.00 60.38 92 LYS A O 1
ATOM 680 N N . GLY A 1 93 ? -8.421 4.742 36.582 1.00 68.06 93 GLY A N 1
ATOM 681 C CA . GLY A 1 93 ? -8.750 6.151 36.708 1.00 68.06 93 GLY A CA 1
ATOM 682 C C . GLY A 1 93 ? -7.806 6.835 37.683 1.00 68.06 93 GLY A C 1
ATOM 683 O O . GLY A 1 93 ? -7.416 6.239 38.687 1.00 68.06 93 GLY A O 1
ATOM 684 N N . ASN A 1 94 ? -7.405 8.063 37.343 1.00 78.62 94 ASN A N 1
ATOM 685 C CA . ASN A 1 94 ? -6.359 8.811 38.034 1.00 78.62 94 ASN A CA 1
ATOM 686 C C . ASN A 1 94 ? -6.364 8.533 39.549 1.00 78.62 94 ASN A C 1
ATOM 688 O O . ASN A 1 94 ? -7.357 8.797 40.229 1.00 78.62 94 ASN A O 1
ATOM 692 N N . LYS A 1 95 ? -5.241 8.037 40.086 1.00 71.06 95 LYS A N 1
ATOM 693 C CA . LYS A 1 95 ? -5.059 7.725 41.517 1.00 71.06 95 LYS A CA 1
ATOM 694 C C . LYS A 1 95 ? -5.401 8.891 42.456 1.00 71.06 95 LYS A C 1
ATOM 696 O O . LYS A 1 95 ? -5.666 8.683 43.635 1.00 71.06 95 LYS A O 1
ATOM 701 N N . PHE A 1 96 ? -5.426 10.111 41.925 1.00 75.06 96 PHE A N 1
ATOM 702 C CA . PHE A 1 96 ? -5.779 11.337 42.628 1.00 75.06 96 PHE A CA 1
ATOM 703 C C . PHE A 1 96 ? -7.209 11.828 42.374 1.00 75.06 96 PHE A C 1
ATOM 705 O O . PHE A 1 96 ? -7.579 12.865 42.912 1.00 75.06 96 PHE A O 1
ATOM 712 N N . ALA A 1 97 ? -8.050 11.107 41.628 1.00 75.06 97 ALA A N 1
ATOM 713 C CA . ALA A 1 97 ? -9.441 11.497 41.359 1.00 75.06 97 ALA A CA 1
ATOM 714 C C . ALA A 1 97 ? -10.291 11.670 42.639 1.0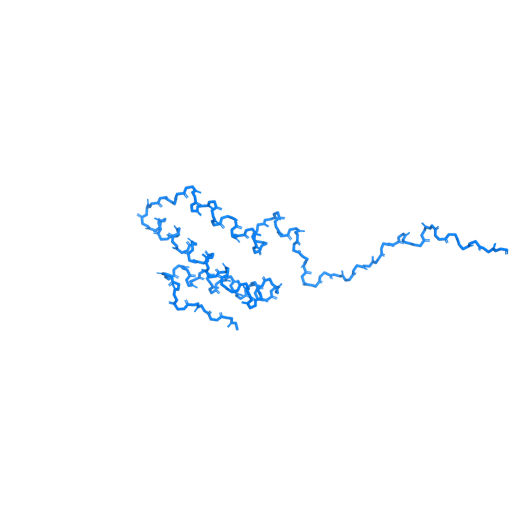0 75.06 97 ALA A C 1
ATOM 716 O O . ALA A 1 97 ? -11.360 12.278 42.609 1.00 75.06 97 ALA A O 1
ATOM 717 N N . ARG A 1 98 ? -9.813 11.146 43.776 1.00 68.62 98 ARG A N 1
ATOM 718 C CA . ARG A 1 98 ? -10.411 11.318 45.108 1.00 68.62 98 ARG A CA 1
ATOM 719 C C . ARG A 1 98 ? -9.923 12.563 45.863 1.00 68.62 98 ARG A C 1
ATOM 721 O O . ARG A 1 98 ? -10.622 13.018 46.765 1.00 68.62 98 ARG A O 1
ATOM 728 N N . ASN A 1 99 ? -8.787 13.152 45.490 1.00 70.44 99 ASN A N 1
ATOM 729 C CA . ASN A 1 99 ? -8.227 14.326 46.162 1.00 70.44 99 ASN A CA 1
ATOM 730 C C . ASN A 1 99 ? -8.900 15.600 45.637 1.00 70.44 99 ASN A C 1
ATOM 732 O O . ASN A 1 99 ? -8.412 16.243 44.715 1.00 70.44 99 ASN A O 1
ATOM 736 N N . GLY A 1 100 ? -10.048 15.953 46.215 1.00 64.44 100 GLY A N 1
ATOM 737 C CA . GLY A 1 100 ? -10.754 17.196 45.880 1.00 64.44 100 GLY A CA 1
ATOM 738 C C . GLY A 1 100 ? -12.258 17.159 46.125 1.00 64.44 100 GLY A C 1
ATOM 739 O O . GLY A 1 100 ? -12.876 18.212 46.266 1.00 64.44 100 GLY A O 1
ATOM 740 N N . LYS A 1 101 ? -12.858 15.968 46.259 1.00 66.50 101 LYS A N 1
ATOM 741 C CA . LYS A 1 101 ? -14.249 15.837 46.710 1.00 66.50 101 LYS A CA 1
ATOM 742 C C . LYS A 1 101 ? -14.317 16.075 48.219 1.00 66.50 101 LYS A C 1
ATOM 744 O O . LYS A 1 101 ? -14.352 15.131 49.000 1.00 66.50 101 LYS A O 1
ATOM 749 N N . ARG A 1 102 ? -14.323 17.344 48.639 1.00 65.69 102 ARG A N 1
ATOM 750 C CA . ARG A 1 102 ? -14.822 17.706 49.969 1.00 65.69 102 ARG A CA 1
ATOM 751 C C . ARG A 1 102 ? -16.312 17.373 49.977 1.00 65.69 102 ARG A C 1
ATOM 753 O O . ARG A 1 102 ? -17.101 18.075 49.352 1.00 65.69 102 ARG A O 1
ATOM 760 N N . THR A 1 103 ? -16.688 16.278 50.628 1.00 62.69 103 THR A N 1
ATOM 761 C CA . THR A 1 103 ? -18.070 16.053 51.052 1.00 62.69 103 THR A CA 1
ATOM 762 C C . THR A 1 103 ? -18.397 17.157 52.047 1.00 62.69 103 THR A C 1
ATOM 764 O O . THR A 1 103 ? -18.000 17.087 53.206 1.00 62.69 103 THR A O 1
ATOM 767 N N . GLY A 1 104 ? -19.008 18.236 51.558 1.00 60.28 104 GLY A N 1
ATOM 768 C CA . GLY A 1 104 ? -19.581 19.263 52.412 1.00 60.28 104 GLY A CA 1
ATOM 769 C C . GLY A 1 104 ? -20.763 18.653 53.144 1.00 60.28 104 GLY A C 1
ATOM 770 O O . GLY A 1 104 ? -21.843 18.537 52.571 1.00 60.28 104 GLY A O 1
ATOM 771 N N . THR A 1 105 ? -20.535 18.196 54.370 1.00 50.09 105 THR A N 1
ATOM 772 C CA . THR A 1 105 ? -21.611 17.911 55.314 1.00 50.09 105 THR A CA 1
ATOM 773 C C . THR A 1 105 ? -22.103 19.253 55.843 1.00 50.09 105 THR A C 1
ATOM 775 O O . THR A 1 105 ? -21.300 20.046 56.339 1.00 50.09 105 THR A O 1
ATOM 778 N N . ALA A 1 106 ? -23.393 19.505 55.620 1.00 43.09 106 ALA A N 1
ATOM 779 C CA . ALA A 1 106 ? -24.160 20.599 56.203 1.00 43.09 106 ALA A CA 1
ATOM 780 C C . ALA A 1 106 ? -24.266 20.465 57.728 1.00 43.09 106 ALA A C 1
ATOM 782 O O . ALA A 1 106 ? -24.143 19.318 58.223 1.00 43.09 106 ALA A O 1
#

Radius of gyration: 21.12 Å; chains: 1; bounding box: 40×34×69 Å

Foldseek 3Di:
DDQQDPVQPDPQLNVQCVVVVVVCVVQVLDDPVCNVLSSVLSSLRSVQVVCVVVVHHDDPVSVVVNVVSCLSSLNDPVSVVVDDGDPPPDCPDPPCPVVPPPPPDD

Sequence (106 aa):
MPEAPDWLPNAHAVKEWNRLAPILTANKLLTEGGLSALAHLCAMHGKIVQLYAAGEAPTASMAGTLQSMINDFGLTPVAQGKVKPHGGEEDKGNKFARNGKRTGTA

Secondary structure (DSSP, 8-state):
-PPPPTT--SHHHHHHHHHHHHHHHHTT---GGGHHHHHHHHHHHHHHHHHHHTTPPPPHHHHHHHHHHHHHTT-SHHHHTTSPPTT-------TTTTTT------

pLDDT: mean 85.26, std 14.36, range [43.09, 98.19]